Protein AF-A0A7K4IAP0-F1 (afdb_monomer_lite)

Sequence (55 aa):
MEEFVVRVFKGGKVTVPKRLRDLFEVEDGDYVRLALVEVLKKSESGDWVRIRIES

pLDDT: mean 92.45, std 6.59, range [63.59, 97.69]

Structure (mmCIF, N/CA/C/O backbone):
data_AF-A0A7K4IAP0-F1
#
_entry.id   AF-A0A7K4IAP0-F1
#
loop_
_atom_site.group_PDB
_atom_site.id
_atom_site.type_symbol
_atom_site.lab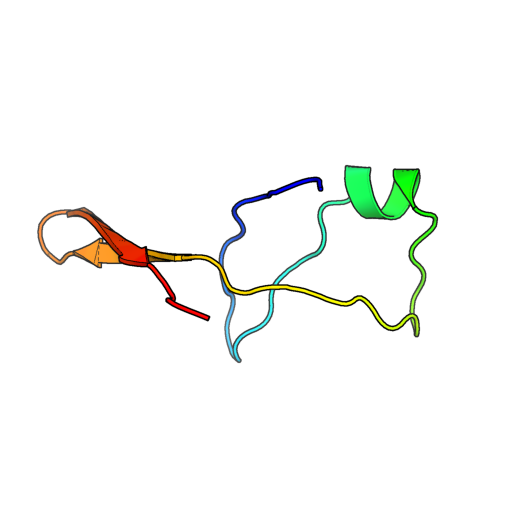el_atom_id
_atom_site.label_alt_id
_atom_site.label_comp_id
_atom_site.label_asym_id
_atom_site.label_entity_id
_atom_site.label_seq_id
_atom_site.pdbx_PDB_ins_code
_atom_site.Cartn_x
_atom_site.Cartn_y
_atom_site.Cartn_z
_atom_site.occupancy
_atom_site.B_iso_or_equiv
_atom_site.auth_seq_id
_atom_site.auth_comp_id
_atom_site.auth_asym_id
_atom_site.auth_atom_id
_atom_site.pdbx_PDB_model_num
ATOM 1 N N . MET A 1 1 ? -11.237 -3.502 -11.280 1.00 66.25 1 MET A N 1
ATOM 2 C CA . MET A 1 1 ? -10.371 -2.729 -10.371 1.00 66.25 1 MET A CA 1
ATOM 3 C C . MET A 1 1 ? -9.769 -3.732 -9.409 1.00 66.25 1 MET A C 1
ATOM 5 O O . MET A 1 1 ? -10.536 -4.461 -8.794 1.00 66.25 1 MET A O 1
ATOM 9 N N . GLU A 1 2 ? -8.446 -3.883 -9.382 1.00 72.69 2 GLU A N 1
ATOM 10 C CA . GLU A 1 2 ? -7.807 -4.748 -8.384 1.00 72.69 2 GLU A CA 1
ATOM 11 C C . GLU A 1 2 ? -7.694 -3.977 -7.069 1.00 72.69 2 GLU A C 1
ATOM 13 O O . GLU A 1 2 ? -7.042 -2.937 -7.004 1.00 72.69 2 GLU A O 1
ATOM 18 N N . GLU A 1 3 ? -8.363 -4.479 -6.034 1.00 85.50 3 GLU A N 1
ATOM 19 C CA . GLU A 1 3 ? -8.282 -3.943 -4.678 1.00 85.50 3 GLU A CA 1
ATOM 20 C C . GLU A 1 3 ? -7.300 -4.776 -3.858 1.00 85.50 3 GLU A C 1
ATOM 22 O O . GLU A 1 3 ? -7.286 -6.007 -3.928 1.00 85.50 3 GLU A O 1
ATOM 27 N N . PHE A 1 4 ? -6.469 -4.106 -3.065 1.00 91.00 4 PHE A N 1
ATOM 28 C CA . PHE A 1 4 ? -5.524 -4.770 -2.180 1.00 91.00 4 PHE A CA 1
ATOM 29 C C . PHE A 1 4 ? -5.400 -4.027 -0.852 1.00 91.00 4 PHE A C 1
ATOM 31 O O . PHE A 1 4 ? -5.463 -2.801 -0.786 1.00 91.00 4 PHE A O 1
ATOM 38 N N . VAL A 1 5 ? -5.178 -4.793 0.215 1.00 92.88 5 VAL A N 1
ATOM 39 C CA . VAL A 1 5 ? 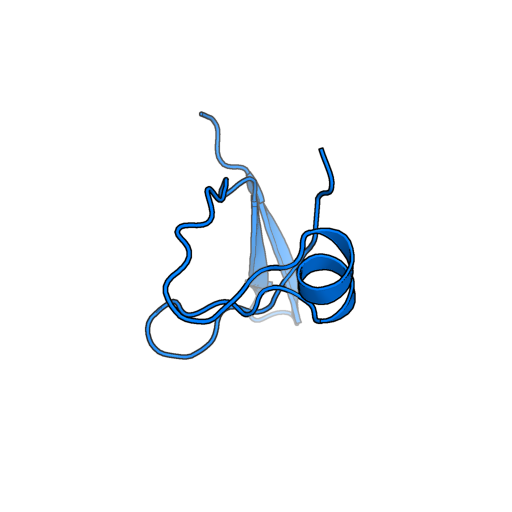-4.923 -4.263 1.556 1.00 92.88 5 VAL A CA 1
ATOM 40 C C . VAL A 1 5 ? -3.422 -4.275 1.804 1.00 92.88 5 VAL A C 1
ATOM 42 O O . VAL A 1 5 ? -2.776 -5.319 1.725 1.00 92.88 5 VAL A O 1
ATOM 45 N N . VAL A 1 6 ? -2.861 -3.114 2.131 1.00 94.44 6 VAL A N 1
ATOM 46 C CA . VAL A 1 6 ? -1.438 -2.953 2.450 1.00 94.44 6 VAL A CA 1
ATOM 47 C C . VAL A 1 6 ? -1.255 -2.228 3.768 1.00 94.44 6 VAL A C 1
ATOM 49 O O . VAL A 1 6 ? -2.037 -1.361 4.156 1.00 94.44 6 VAL A O 1
ATOM 52 N N . ARG A 1 7 ? -0.175 -2.580 4.464 1.00 94.88 7 ARG A N 1
ATOM 53 C CA . ARG A 1 7 ? 0.231 -1.883 5.676 1.00 94.88 7 ARG A CA 1
ATOM 54 C C . ARG A 1 7 ? 0.804 -0.516 5.316 1.00 94.88 7 ARG A C 1
ATOM 56 O O . ARG A 1 7 ? 1.684 -0.412 4.466 1.00 94.88 7 ARG A O 1
ATOM 63 N N . VAL A 1 8 ? 0.359 0.507 6.037 1.00 95.31 8 VAL A N 1
ATOM 64 C CA . VAL A 1 8 ? 0.986 1.829 6.013 1.00 95.31 8 VAL A CA 1
ATOM 65 C C . VAL A 1 8 ? 2.241 1.805 6.888 1.00 95.31 8 VAL A C 1
ATOM 67 O O . VAL A 1 8 ? 2.199 1.420 8.060 1.00 95.31 8 VAL A O 1
ATOM 70 N N . PHE A 1 9 ? 3.368 2.207 6.312 1.00 96.00 9 PHE A N 1
ATOM 71 C CA . PHE A 1 9 ? 4.651 2.361 6.992 1.00 96.00 9 PHE A CA 1
ATOM 72 C C . PHE A 1 9 ? 4.861 3.805 7.473 1.00 96.00 9 PHE A C 1
ATOM 74 O O . PHE A 1 9 ? 4.048 4.701 7.234 1.00 96.00 9 PHE A O 1
ATOM 81 N N . LYS A 1 10 ? 5.980 4.046 8.169 1.00 95.94 10 LYS A N 1
ATOM 82 C CA . LYS A 1 10 ? 6.344 5.375 8.681 1.00 95.94 10 LYS A CA 1
ATOM 83 C C . LYS A 1 10 ? 6.288 6.428 7.565 1.00 95.94 10 LYS A C 1
ATOM 85 O O . LYS A 1 10 ? 6.807 6.211 6.472 1.00 95.94 10 LYS A O 1
ATOM 90 N N . GLY A 1 11 ? 5.683 7.575 7.873 1.00 95.19 11 GLY A N 1
ATOM 91 C CA . GLY A 1 11 ? 5.532 8.682 6.926 1.00 95.19 11 GLY A CA 1
ATOM 92 C C . GLY A 1 11 ? 4.429 8.476 5.885 1.00 95.19 11 GLY A C 1
ATOM 93 O O . GLY A 1 11 ? 4.471 9.125 4.850 1.00 95.19 11 GLY A O 1
ATOM 94 N N . GLY A 1 12 ? 3.476 7.568 6.125 1.00 94.31 12 GLY A N 1
ATOM 95 C CA . GLY A 1 12 ? 2.329 7.372 5.231 1.00 94.31 12 GLY A CA 1
ATOM 96 C C . GLY A 1 12 ? 2.646 6.572 3.966 1.00 94.31 12 GLY A C 1
ATOM 97 O O . GLY A 1 12 ? 1.866 6.589 3.021 1.00 94.31 12 GLY A O 1
ATOM 98 N N . LYS A 1 13 ? 3.788 5.875 3.928 1.00 95.12 13 LYS A N 1
ATOM 99 C CA . LYS A 1 13 ? 4.221 5.113 2.752 1.00 95.12 13 LYS A CA 1
ATOM 100 C C . LYS A 1 13 ? 3.470 3.791 2.644 1.00 95.12 13 LYS A C 1
ATOM 102 O O . LYS A 1 13 ? 3.325 3.077 3.635 1.00 95.12 13 LYS A O 1
ATOM 107 N N . VAL A 1 14 ? 3.083 3.436 1.427 1.00 95.00 14 VAL A N 1
ATOM 108 C CA . VAL A 1 14 ? 2.560 2.115 1.067 1.00 95.00 14 VAL A CA 1
ATOM 109 C C . VAL A 1 14 ? 3.414 1.522 -0.046 1.00 95.00 14 VAL A C 1
ATOM 111 O O . VAL A 1 14 ? 4.056 2.251 -0.799 1.00 95.00 14 VAL A O 1
ATOM 114 N N . THR A 1 15 ? 3.444 0.197 -0.140 1.00 94.88 15 THR A N 1
ATOM 115 C CA . THR A 1 15 ? 4.189 -0.512 -1.184 1.00 94.88 15 THR A CA 1
ATOM 116 C C . THR A 1 15 ? 3.210 -1.112 -2.178 1.00 94.88 15 THR A C 1
ATOM 118 O O . THR A 1 15 ? 2.338 -1.882 -1.780 1.00 94.88 15 THR A O 1
ATOM 121 N N . VAL A 1 16 ? 3.378 -0.803 -3.465 1.00 94.44 16 VAL A N 1
ATOM 122 C CA . VAL A 1 16 ? 2.664 -1.501 -4.542 1.00 94.44 16 VAL A CA 1
ATOM 123 C C . VAL A 1 16 ? 3.194 -2.945 -4.612 1.00 94.44 16 VAL A C 1
ATOM 125 O O . VAL A 1 16 ? 4.408 -3.134 -4.778 1.00 94.44 16 VAL A O 1
ATOM 128 N N . PRO A 1 17 ? 2.341 -3.978 -4.442 1.00 94.44 17 PRO A N 1
ATOM 129 C CA . PRO A 1 17 ? 2.777 -5.373 -4.439 1.00 94.44 17 PRO A CA 1
ATOM 130 C C . PRO A 1 17 ? 3.539 -5.754 -5.710 1.00 94.44 17 PRO A C 1
ATOM 132 O O . PRO A 1 17 ? 3.148 -5.359 -6.806 1.00 94.44 17 PRO A O 1
ATOM 135 N N . LYS A 1 18 ? 4.593 -6.575 -5.574 1.00 94.75 18 LYS A N 1
ATOM 136 C CA . LYS A 1 18 ? 5.450 -6.983 -6.703 1.00 94.75 18 LYS A CA 1
ATOM 137 C C . LYS A 1 18 ? 4.637 -7.533 -7.879 1.00 94.75 18 LYS A C 1
ATOM 139 O O . LYS A 1 18 ? 4.823 -7.074 -8.989 1.00 94.75 18 LYS A O 1
ATOM 144 N N . ARG A 1 19 ? 3.677 -8.426 -7.615 1.00 94.56 19 ARG A N 1
ATOM 145 C CA . ARG A 1 19 ? 2.797 -8.992 -8.650 1.00 94.56 19 ARG A CA 1
ATOM 146 C C . ARG A 1 19 ? 2.098 -7.917 -9.491 1.00 94.56 19 ARG A C 1
ATOM 148 O O . ARG A 1 19 ? 1.954 -8.113 -10.687 1.00 94.56 19 ARG A O 1
ATOM 155 N N . LEU A 1 20 ? 1.657 -6.817 -8.874 1.00 94.38 20 LEU A N 1
ATOM 156 C CA . LEU A 1 20 ? 0.986 -5.731 -9.592 1.00 94.38 20 LEU A CA 1
ATOM 157 C C . LEU A 1 20 ? 1.984 -4.891 -10.383 1.00 94.38 20 LEU A C 1
ATOM 159 O O . LEU A 1 20 ? 1.698 -4.530 -11.515 1.00 94.38 20 LEU A O 1
ATOM 163 N N . ARG A 1 21 ? 3.168 -4.629 -9.818 1.00 95.69 21 ARG A N 1
ATOM 164 C CA . ARG A 1 21 ? 4.237 -3.944 -10.555 1.00 95.69 21 ARG A CA 1
ATOM 165 C C . ARG A 1 21 ? 4.678 -4.742 -11.777 1.00 95.69 21 ARG A C 1
ATOM 167 O O . ARG A 1 21 ? 4.819 -4.158 -12.835 1.00 95.69 21 ARG A O 1
ATOM 174 N N . ASP A 1 22 ? 4.821 -6.057 -11.634 1.00 97.06 22 ASP A N 1
ATOM 175 C CA . ASP A 1 22 ? 5.201 -6.951 -12.728 1.00 97.06 22 AS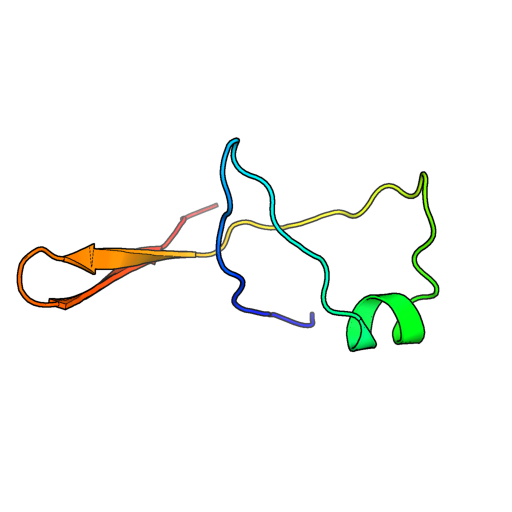P A CA 1
ATOM 176 C C . ASP A 1 22 ? 4.083 -7.044 -13.789 1.00 97.06 22 ASP A C 1
ATOM 178 O O . ASP A 1 22 ? 4.370 -7.070 -14.978 1.00 97.06 22 ASP A O 1
ATOM 182 N N . LEU A 1 23 ? 2.807 -7.083 -13.375 1.00 95.50 23 LEU A N 1
ATOM 183 C CA . LEU A 1 23 ? 1.656 -7.178 -14.288 1.00 95.50 23 LEU A CA 1
ATOM 184 C C . LEU A 1 23 ? 1.415 -5.891 -15.090 1.00 95.50 23 LEU A C 1
ATOM 186 O O . LEU A 1 23 ? 0.998 -5.966 -16.242 1.00 95.50 23 LEU A O 1
ATOM 190 N N . PHE A 1 24 ? 1.619 -4.732 -14.464 1.00 94.75 24 PHE A N 1
ATOM 191 C CA . PHE A 1 24 ? 1.365 -3.420 -15.066 1.00 94.75 24 PHE A CA 1
ATOM 192 C C . PHE A 1 24 ? 2.643 -2.690 -15.487 1.00 94.75 24 PHE A C 1
ATOM 194 O O . PHE A 1 24 ? 2.560 -1.515 -15.825 1.00 94.75 24 PHE A O 1
ATOM 201 N N . GLU A 1 25 ? 3.793 -3.369 -15.439 1.00 96.62 25 GLU A N 1
ATOM 202 C CA . GLU A 1 25 ? 5.107 -2.827 -15.814 1.00 96.62 25 GLU A CA 1
ATOM 203 C C . GLU A 1 25 ? 5.411 -1.480 -15.127 1.00 96.62 25 GLU A C 1
ATOM 205 O O . GLU A 1 25 ? 5.865 -0.534 -15.752 1.00 96.62 25 GLU A O 1
ATOM 210 N N . VAL A 1 26 ? 5.125 -1.386 -13.821 1.00 97.00 26 VAL A N 1
ATOM 211 C CA . VAL A 1 26 ? 5.348 -0.159 -13.033 1.00 97.00 26 VAL A CA 1
ATOM 212 C C . VAL A 1 26 ? 6.830 -0.002 -12.707 1.00 97.00 26 VAL A C 1
ATOM 214 O O . VAL A 1 26 ? 7.404 -0.845 -12.003 1.00 97.00 26 VAL A O 1
ATOM 217 N N . GLU A 1 27 ? 7.406 1.123 -13.121 1.00 97.19 27 GLU A N 1
ATOM 218 C CA . GLU A 1 27 ? 8.818 1.463 -12.960 1.00 97.19 27 GLU A CA 1
ATOM 219 C C . GLU A 1 27 ? 9.056 2.642 -11.997 1.00 97.19 27 GLU A C 1
ATOM 221 O O . GLU A 1 27 ? 8.144 3.340 -11.538 1.00 97.19 27 GLU A O 1
ATOM 226 N N . ASP A 1 28 ? 10.327 2.854 -11.647 1.00 96.00 28 ASP A N 1
ATOM 227 C CA . ASP A 1 28 ? 10.745 3.984 -10.821 1.00 96.00 28 ASP A CA 1
ATOM 228 C C . ASP A 1 28 ? 10.525 5.302 -11.580 1.00 96.00 28 ASP A C 1
ATOM 230 O O . ASP A 1 28 ? 11.166 5.575 -12.592 1.00 96.00 28 ASP A O 1
ATOM 234 N N . GLY A 1 29 ? 9.647 6.154 -11.045 1.00 96.06 29 GLY A N 1
ATOM 235 C CA . GLY A 1 29 ? 9.289 7.446 -11.643 1.00 96.06 29 GLY A CA 1
ATOM 236 C C . GLY A 1 29 ? 7.853 7.511 -12.161 1.00 96.06 29 GLY A C 1
ATOM 237 O O . GLY A 1 29 ? 7.350 8.612 -12.392 1.00 96.06 29 GLY A O 1
ATOM 238 N N . ASP A 1 30 ? 7.169 6.370 -12.257 1.00 97.69 30 ASP A N 1
ATOM 239 C CA . ASP A 1 30 ? 5.779 6.326 -12.690 1.00 97.69 30 ASP A CA 1
ATOM 240 C C . ASP A 1 30 ? 4.818 6.908 -11.651 1.00 97.69 30 ASP A C 1
ATOM 242 O O . ASP A 1 30 ? 4.928 6.697 -10.437 1.00 97.69 30 ASP A O 1
ATOM 246 N N . TYR A 1 31 ? 3.799 7.607 -12.149 1.00 96.69 31 TYR A N 1
ATOM 247 C CA . TYR A 1 31 ? 2.665 8.026 -11.337 1.00 96.69 31 TYR A CA 1
ATOM 248 C C . TYR A 1 31 ? 1.612 6.923 -11.298 1.00 96.69 31 TYR A C 1
ATOM 250 O O . TYR A 1 31 ? 1.050 6.539 -12.321 1.00 96.69 31 TYR A O 1
ATOM 258 N N . VAL A 1 32 ? 1.266 6.481 -10.089 1.00 93.81 32 VAL A N 1
ATOM 259 C CA . VAL A 1 32 ? 0.188 5.515 -9.858 1.00 93.81 32 VAL A CA 1
ATOM 260 C C . VAL A 1 32 ? -0.972 6.209 -9.155 1.00 93.81 32 VAL A C 1
ATOM 262 O O . VAL A 1 32 ? -0.806 6.821 -8.098 1.00 93.81 32 VAL A O 1
ATOM 265 N N . ARG A 1 33 ? -2.177 6.095 -9.720 1.00 93.12 33 ARG A 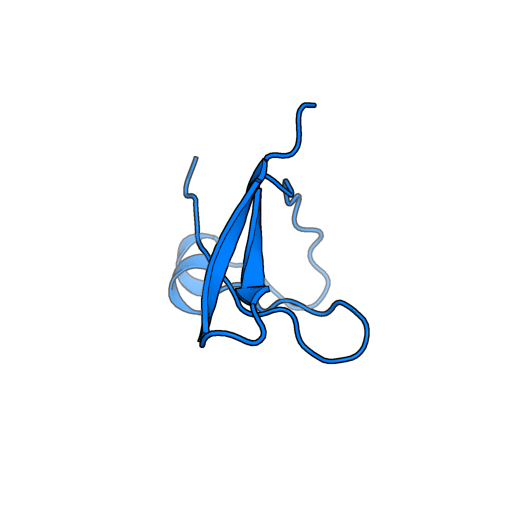N 1
ATOM 266 C CA . ARG A 1 33 ? -3.404 6.562 -9.068 1.00 93.12 33 ARG A CA 1
ATOM 267 C C . ARG A 1 33 ? -3.875 5.523 -8.054 1.00 93.12 33 ARG A C 1
ATOM 269 O O . ARG A 1 33 ? -4.127 4.379 -8.414 1.00 93.12 33 ARG A O 1
ATOM 276 N N . LEU A 1 34 ? -4.053 5.943 -6.805 1.00 91.56 34 LEU A N 1
ATOM 277 C CA . LEU A 1 34 ? -4.567 5.107 -5.719 1.00 91.56 34 LEU A CA 1
ATOM 278 C C . LEU A 1 34 ? -5.860 5.706 -5.159 1.00 91.56 34 LEU A C 1
ATOM 280 O O . LEU A 1 34 ? -6.022 6.926 -5.134 1.00 91.56 34 LEU A O 1
ATOM 284 N N . ALA A 1 35 ? -6.760 4.847 -4.685 1.00 91.94 35 ALA A N 1
ATOM 285 C CA . ALA A 1 35 ? -7.944 5.241 -3.930 1.00 91.94 35 ALA A CA 1
ATOM 286 C C . ALA A 1 35 ? -7.826 4.711 -2.496 1.00 91.94 35 ALA A C 1
ATOM 288 O O . ALA A 1 35 ? -7.559 3.528 -2.288 1.00 91.94 35 ALA A O 1
ATOM 289 N N . LEU A 1 36 ? -8.019 5.583 -1.504 1.00 92.44 36 LEU A N 1
ATOM 290 C CA . LEU A 1 36 ? -8.137 5.171 -0.107 1.00 92.44 36 LEU A CA 1
ATOM 291 C C . LEU A 1 36 ? -9.603 4.825 0.171 1.00 92.44 36 LEU A C 1
ATOM 293 O O . LEU A 1 36 ? -10.425 5.723 0.308 1.00 92.44 36 LEU A O 1
ATOM 297 N N . VAL A 1 37 ? -9.917 3.531 0.228 1.00 94.00 37 VAL A N 1
ATOM 298 C CA . VAL A 1 37 ? -11.301 3.038 0.362 1.00 94.00 37 VAL A CA 1
ATOM 299 C C . VAL A 1 37 ? -11.681 2.798 1.825 1.00 94.00 37 VAL A C 1
ATOM 301 O O . VAL A 1 37 ? -12.756 3.188 2.277 1.00 94.00 37 VAL A O 1
ATOM 304 N N . GLU A 1 38 ? -10.791 2.175 2.597 1.00 94.56 38 GLU A N 1
ATOM 305 C CA . GLU A 1 38 ? -10.993 1.941 4.026 1.00 94.56 38 GLU A CA 1
ATOM 306 C C . GLU A 1 38 ? -9.673 1.937 4.803 1.00 94.56 38 GLU A C 1
ATOM 308 O O . GLU A 1 38 ? -8.597 1.692 4.254 1.00 94.56 38 GLU A O 1
ATOM 313 N N . VAL A 1 39 ? -9.763 2.190 6.109 1.00 95.25 39 VAL A N 1
ATOM 314 C CA . VAL A 1 39 ? -8.648 2.079 7.052 1.00 95.25 39 VAL A CA 1
ATOM 315 C C . VAL A 1 39 ? -8.979 1.018 8.095 1.00 95.25 39 VAL A C 1
ATOM 317 O O . VAL A 1 39 ? -9.942 1.152 8.850 1.00 95.25 39 VAL A O 1
ATOM 320 N N . LEU A 1 40 ? -8.142 -0.017 8.166 1.00 94.69 40 LEU A N 1
ATOM 321 C CA . LEU A 1 40 ? -8.192 -1.047 9.202 1.00 94.69 40 LEU A CA 1
ATOM 322 C C . LEU A 1 40 ? -7.267 -0.640 10.354 1.00 94.69 40 LEU A C 1
ATOM 324 O O . LEU A 1 40 ? -6.042 -0.660 10.211 1.00 94.69 40 LEU A O 1
ATOM 328 N N . LYS A 1 41 ? -7.834 -0.258 11.501 1.00 94.31 41 LYS A N 1
ATOM 329 C CA . LYS A 1 41 ? -7.070 0.063 12.715 1.00 94.31 41 LYS A CA 1
ATOM 330 C C . LYS A 1 41 ? -7.189 -1.060 13.728 1.00 94.31 41 LYS A C 1
ATOM 332 O O . LYS A 1 41 ? -8.286 -1.538 13.991 1.00 94.31 41 LYS A O 1
ATOM 337 N N . LYS A 1 42 ? -6.064 -1.443 14.325 1.00 93.12 42 LYS A N 1
ATOM 338 C CA . LYS A 1 42 ? -6.065 -2.360 15.462 1.00 93.12 42 LYS A CA 1
ATOM 339 C C . LYS A 1 42 ? -6.427 -1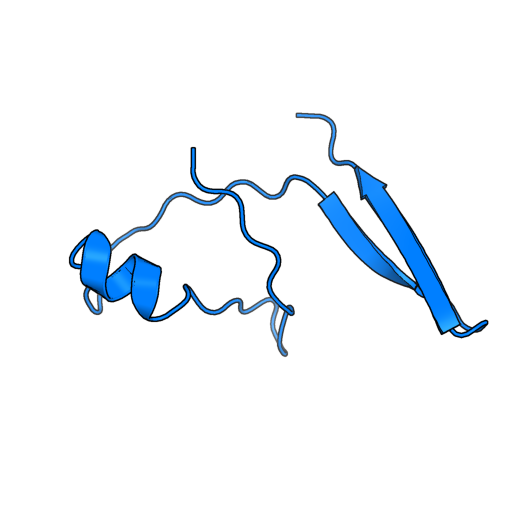.578 16.725 1.00 93.12 42 LYS A C 1
ATOM 341 O O . LYS A 1 42 ? -5.792 -0.559 16.997 1.00 93.12 42 LYS A O 1
ATOM 346 N N . SER A 1 43 ? -7.458 -2.012 17.441 1.00 92.19 43 SER A N 1
ATOM 347 C CA . SER A 1 43 ? -7.859 -1.446 18.729 1.00 92.19 43 SER A CA 1
ATOM 348 C C . SER A 1 43 ? -6.896 -1.871 19.840 1.00 92.19 43 SER A C 1
ATOM 350 O O . SER A 1 43 ? -6.075 -2.778 19.668 1.00 92.19 43 SER A O 1
ATOM 352 N N . GLU A 1 44 ? -7.039 -1.252 21.011 1.00 90.19 44 GLU A N 1
ATOM 353 C CA . GLU A 1 44 ? -6.335 -1.669 22.231 1.00 90.19 44 GLU A CA 1
ATOM 354 C C . GLU A 1 44 ? -6.707 -3.098 22.663 1.00 90.19 44 GLU A C 1
ATOM 356 O O . GLU A 1 44 ? -5.857 -3.817 23.180 1.00 90.19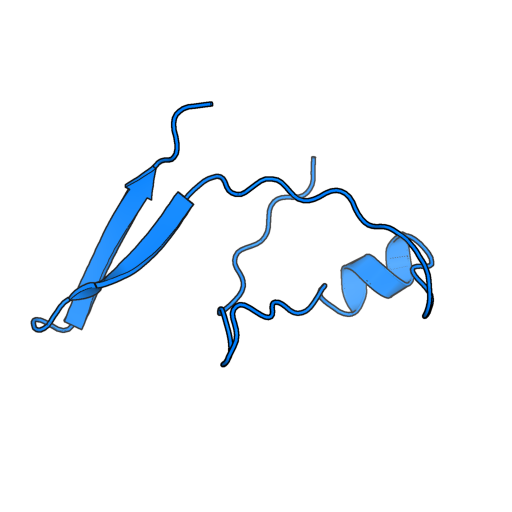 44 GLU A O 1
ATOM 361 N N . SER A 1 45 ? -7.937 -3.550 22.374 1.00 91.06 45 SER A N 1
ATOM 362 C CA . SER A 1 45 ? -8.390 -4.933 22.604 1.00 91.06 45 SER A CA 1
ATOM 363 C C . SER A 1 45 ? -7.811 -5.947 21.608 1.00 91.06 45 SER A C 1
ATOM 365 O O . SER A 1 45 ? -7.955 -7.151 21.798 1.00 91.06 45 SER A O 1
ATOM 367 N N . GLY A 1 46 ? -7.133 -5.482 20.553 1.00 90.69 46 GLY A N 1
ATOM 368 C CA . GLY A 1 46 ? -6.545 -6.322 19.511 1.00 90.69 46 GLY A CA 1
ATOM 369 C C . GLY A 1 46 ? -7.465 -6.608 18.322 1.00 90.69 46 GLY A C 1
ATOM 370 O O . GLY A 1 46 ? -7.004 -7.207 17.346 1.00 90.69 46 GLY A O 1
ATOM 371 N N . ASP A 1 47 ? -8.708 -6.133 18.369 1.00 93.38 47 ASP A N 1
ATOM 372 C CA . ASP A 1 47 ? -9.688 -6.245 17.293 1.00 93.38 47 ASP A CA 1
ATOM 373 C C . ASP A 1 47 ? -9.381 -5.279 16.144 1.00 93.38 47 ASP A C 1
ATOM 375 O O . ASP A 1 47 ? -8.737 -4.242 16.315 1.00 93.38 47 ASP A O 1
ATOM 379 N N . TRP A 1 48 ? -9.862 -5.601 14.945 1.00 93.06 48 TRP A N 1
ATOM 380 C CA . TRP A 1 48 ? -9.753 -4.712 13.790 1.00 93.06 48 TRP A CA 1
ATOM 381 C C . TRP A 1 48 ? -11.020 -3.877 13.628 1.00 93.06 48 TRP A C 1
ATOM 383 O O . TRP A 1 48 ? -12.095 -4.407 13.357 1.00 93.06 48 TRP A O 1
ATOM 393 N N . VAL A 1 49 ? -10.873 -2.559 13.722 1.00 94.62 49 VAL A N 1
ATOM 394 C CA . VAL A 1 49 ? -11.924 -1.579 13.445 1.00 94.62 49 VAL A CA 1
ATOM 395 C C . VAL A 1 49 ? -11.769 -1.078 12.016 1.00 94.62 49 VAL A C 1
ATOM 397 O O . VAL A 1 49 ? -10.680 -0.659 11.613 1.00 94.62 49 VAL A O 1
ATOM 400 N N . ARG A 1 50 ? -12.862 -1.112 11.249 1.00 94.19 50 ARG A N 1
ATOM 401 C CA . ARG A 1 50 ? -12.899 -0.610 9.872 1.00 94.19 50 ARG A CA 1
ATOM 402 C C . ARG A 1 50 ? -13.472 0.796 9.840 1.00 94.19 50 ARG A C 1
ATOM 404 O O . ARG A 1 50 ? -14.559 1.029 10.358 1.00 94.19 50 ARG A O 1
ATOM 411 N N . ILE A 1 51 ? -12.758 1.708 9.197 1.00 94.62 51 ILE A N 1
ATOM 412 C CA . ILE A 1 51 ? -13.223 3.063 8.905 1.00 94.62 51 ILE A CA 1
ATOM 413 C C . ILE A 1 51 ? -13.377 3.148 7.390 1.00 94.62 51 ILE A C 1
ATOM 415 O O . ILE A 1 51 ? -12.372 3.152 6.681 1.00 94.62 51 ILE A O 1
ATOM 419 N N . ARG A 1 52 ? -14.616 3.167 6.894 1.00 92.94 52 ARG A N 1
ATOM 420 C CA . ARG A 1 52 ? -14.884 3.370 5.466 1.00 92.94 52 ARG A CA 1
ATOM 421 C C . ARG A 1 52 ? -14.740 4.842 5.114 1.00 92.94 52 ARG A C 1
ATOM 423 O O . ARG A 1 52 ? -15.126 5.701 5.903 1.00 92.94 52 ARG A O 1
ATOM 430 N N . ILE A 1 53 ? -14.190 5.106 3.937 1.00 91.00 53 ILE A N 1
ATOM 431 C CA . ILE A 1 53 ? -14.119 6.445 3.368 1.00 91.00 53 ILE A CA 1
ATOM 432 C C . ILE A 1 53 ? -15.284 6.583 2.392 1.00 91.00 53 ILE A C 1
ATOM 434 O O . ILE A 1 53 ? -15.371 5.839 1.417 1.00 91.00 53 ILE A O 1
ATOM 438 N N . GLU A 1 54 ? -16.199 7.504 2.677 1.00 82.31 54 GLU A N 1
ATOM 439 C CA . GLU A 1 54 ? -17.224 7.918 1.719 1.00 82.31 54 GLU A CA 1
ATOM 440 C C . GLU A 1 54 ? -16.594 8.983 0.812 1.00 82.31 54 GLU A C 1
ATOM 442 O O . GLU A 1 54 ? -16.062 9.977 1.310 1.00 82.31 54 GLU A O 1
ATOM 447 N N . SER A 1 55 ? -16.561 8.721 -0.499 1.00 63.59 55 SER A N 1
ATOM 448 C CA . SER A 1 55 ? -16.007 9.628 -1.517 1.00 63.59 55 SER A CA 1
ATOM 449 C C . SER A 1 55 ? -17.086 10.457 -2.186 1.00 63.59 55 SER A C 1
ATOM 451 O O . SER A 1 55 ? -18.108 9.827 -2.547 1.00 63.59 55 SER A O 1
#

Radius of gyration: 13.66 Å; chains: 1; bounding box: 28×19×38 Å

Foldseek 3Di:
DDDDDFDQDPPRDTDDDPVVCVVVVDDPPDDDDDDDAWDWDQDPVRDTDIDGDDD

Secondary structure (DSSP, 8-state):
--------BGGGB----HHHHHHTT--TT--------EEEEE-TTSPEEEEEPP-